Protein AF-A0A969VJ74-F1 (afdb_monomer_lite)

Foldseek 3Di:
DDDDDDPDDDDDDDPDDPLVVLLVVQVVFQQDFDDADVVVRDTHHSVRVNVVVVVVVVVCVVVVHDDD

pLDDT: mean 96.06, std 4.29, range [73.19, 98.56]

Radius of gyration: 17.49 Å; chains: 1; bounding box: 45×25×47 Å

Sequence (68 aa):
MVEYCSPLPDVPLRDVSITERLFEGLMQAADRVMLTDGPSGVALTGAALIDRIRRLAGGLQAEGVGPG

Secondary structure (DSSP, 8-state):
------SSPPPPP-SS-HHHHHHHHHHTTTTSEEEE-TTT--EEEHHHHHHHHHHHHHHHHHTT----

Structure (mmCIF, N/CA/C/O backbone):
data_AF-A0A969VJ74-F1
#
_entry.id   AF-A0A969VJ74-F1
#
loop_
_atom_site.group_PDB
_atom_site.id
_atom_site.type_symbol
_atom_site.label_atom_id
_atom_site.label_alt_id
_atom_site.label_comp_id
_atom_site.label_asym_id
_atom_site.label_entity_id
_atom_site.label_seq_id
_atom_site.pdbx_PDB_ins_code
_atom_site.Cartn_x
_atom_site.Cartn_y
_atom_site.Cartn_z
_atom_site.occupancy
_atom_site.B_iso_or_equiv
_atom_site.auth_seq_id
_atom_site.auth_comp_id
_atom_site.auth_asym_id
_atom_site.auth_atom_id
_atom_site.pdbx_PDB_model_num
ATOM 1 N N . MET A 1 1 ? 21.075 12.685 -34.054 1.00 73.19 1 MET A N 1
ATOM 2 C CA . MET A 1 1 ? 20.178 12.523 -32.893 1.00 73.19 1 MET A CA 1
ATOM 3 C C . MET A 1 1 ? 20.925 11.684 -31.879 1.00 73.19 1 MET A C 1
ATOM 5 O O . MET A 1 1 ? 21.493 10.681 -32.288 1.00 73.19 1 MET A O 1
ATOM 9 N N . VAL A 1 2 ? 21.029 12.139 -30.632 1.00 89.56 2 VAL A N 1
ATOM 10 C CA . VAL A 1 2 ? 21.724 11.403 -29.566 1.00 89.56 2 VAL A CA 1
ATOM 11 C C . VAL A 1 2 ? 20.660 10.872 -28.616 1.00 89.56 2 VAL A C 1
ATOM 13 O O . VAL A 1 2 ? 19.852 11.655 -28.123 1.00 89.56 2 VAL A O 1
ATOM 16 N N . GLU A 1 3 ? 20.647 9.560 -28.403 1.00 90.94 3 GLU A N 1
ATOM 17 C CA . GLU A 1 3 ? 19.830 8.904 -27.383 1.00 90.94 3 GLU A CA 1
ATOM 18 C C . GLU A 1 3 ? 20.666 8.683 -26.123 1.00 90.94 3 GLU A C 1
ATOM 20 O O . GLU A 1 3 ? 21.842 8.323 -26.193 1.00 90.94 3 GLU A O 1
ATOM 25 N N . TYR A 1 4 ? 20.043 8.904 -24.968 1.00 93.88 4 TYR A N 1
ATOM 26 C CA . TYR A 1 4 ? 20.631 8.639 -23.662 1.00 93.88 4 TYR A CA 1
ATOM 27 C C . TYR A 1 4 ? 19.800 7.561 -22.977 1.00 93.88 4 TYR A C 1
ATOM 29 O O . TYR A 1 4 ? 18.627 7.780 -22.677 1.00 93.88 4 TYR A O 1
ATOM 37 N N . CYS A 1 5 ? 20.414 6.407 -22.728 1.00 94.50 5 CYS A N 1
ATOM 38 C CA . CYS A 1 5 ? 19.781 5.290 -22.036 1.00 94.50 5 CYS A CA 1
ATOM 39 C C . CYS A 1 5 ? 20.240 5.218 -20.577 1.00 94.50 5 CYS A C 1
ATOM 41 O O . CYS A 1 5 ? 21.323 5.691 -20.221 1.00 94.50 5 CYS A O 1
ATOM 43 N N . SER A 1 6 ? 19.412 4.597 -19.734 1.00 95.81 6 SER A N 1
ATOM 44 C CA . SER A 1 6 ? 19.806 4.228 -18.373 1.00 95.81 6 SER A CA 1
ATOM 45 C C . SER A 1 6 ? 21.079 3.367 -18.405 1.00 95.81 6 SER A C 1
ATOM 47 O O . SER A 1 6 ? 21.183 2.482 -19.255 1.00 95.81 6 SER A O 1
ATOM 49 N N . PRO A 1 7 ? 22.040 3.570 -17.483 1.00 95.88 7 PRO A N 1
ATOM 50 C CA . PRO A 1 7 ? 23.184 2.669 -17.343 1.00 95.88 7 PRO A CA 1
ATOM 51 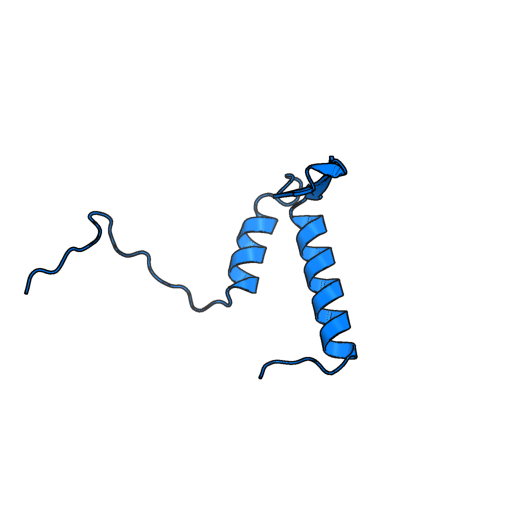C C . PRO A 1 7 ? 22.803 1.342 -16.666 1.00 95.88 7 PRO A C 1
ATOM 53 O O . PRO A 1 7 ? 23.614 0.418 -16.623 1.00 95.88 7 PRO A O 1
ATOM 56 N N . LEU A 1 8 ? 21.601 1.259 -16.087 1.00 97.25 8 LEU A N 1
ATOM 57 C CA . LEU A 1 8 ? 21.083 0.052 -15.455 1.00 97.25 8 LEU A CA 1
ATOM 58 C C . LEU A 1 8 ? 20.310 -0.795 -16.474 1.00 97.25 8 LEU A C 1
ATO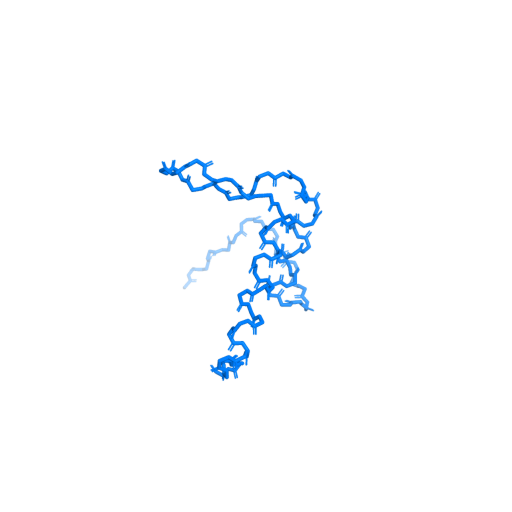M 60 O O . LEU A 1 8 ? 19.645 -0.215 -17.334 1.00 97.25 8 LEU A O 1
ATOM 64 N N . PRO A 1 9 ? 20.343 -2.136 -16.346 1.00 96.50 9 PRO A N 1
ATOM 65 C CA . PRO A 1 9 ? 19.536 -3.023 -17.174 1.00 96.50 9 PRO A CA 1
ATOM 66 C C . PRO A 1 9 ? 18.042 -2.724 -17.064 1.00 96.50 9 PRO A C 1
ATOM 68 O O . PRO A 1 9 ? 17.559 -2.285 -16.015 1.00 96.50 9 PRO A O 1
ATOM 71 N N . ASP A 1 10 ? 17.312 -3.056 -18.125 1.00 95.88 10 ASP A N 1
ATOM 72 C CA . ASP A 1 10 ? 15.856 -3.008 -18.116 1.00 95.88 10 ASP A CA 1
ATOM 73 C C . ASP A 1 10 ? 15.283 -3.934 -17.039 1.00 95.88 10 ASP A C 1
ATOM 75 O O . ASP A 1 10 ? 15.756 -5.053 -16.812 1.00 95.88 10 ASP A O 1
ATOM 79 N N . VAL A 1 11 ? 14.223 -3.467 -16.380 1.00 94.44 11 VAL A N 1
ATOM 80 C CA . VAL A 1 11 ? 13.480 -4.267 -15.408 1.00 94.44 11 VAL A CA 1
ATOM 81 C C . VAL A 1 11 ? 12.343 -4.978 -16.144 1.00 94.44 11 VAL A C 1
ATOM 83 O O . VAL A 1 11 ? 11.500 -4.299 -16.735 1.00 94.44 11 VAL A O 1
ATOM 86 N N . PRO A 1 12 ? 12.271 -6.322 -16.109 1.00 94.88 12 PRO A N 1
ATOM 87 C CA . PRO A 1 12 ? 11.199 -7.049 -16.771 1.00 94.88 12 PRO A CA 1
ATOM 88 C C . PRO A 1 12 ? 9.847 -6.689 -16.151 1.00 94.88 12 PRO A C 1
ATOM 90 O O . PRO A 1 12 ? 9.663 -6.740 -14.930 1.00 94.88 12 PRO A O 1
ATOM 93 N N . LEU A 1 13 ? 8.893 -6.333 -17.008 1.00 93.56 13 LEU A N 1
ATOM 94 C CA . LEU A 1 13 ? 7.529 -6.043 -16.593 1.00 93.56 13 LEU A CA 1
ATOM 95 C C . LEU A 1 13 ? 6.773 -7.344 -16.315 1.00 93.56 13 LEU A C 1
ATOM 97 O O . LEU A 1 13 ? 6.972 -8.359 -16.982 1.00 93.56 13 LEU A O 1
ATOM 101 N N . ARG A 1 14 ? 5.894 -7.296 -15.315 1.00 95.88 14 ARG A N 1
ATOM 102 C CA . ARG A 1 14 ? 4.967 -8.382 -14.993 1.00 95.88 14 ARG A CA 1
ATOM 103 C C . ARG A 1 14 ? 3.570 -8.006 -15.452 1.00 95.88 14 ARG A C 1
ATOM 105 O O . ARG A 1 14 ? 3.188 -6.846 -15.334 1.00 95.88 14 ARG A O 1
ATOM 112 N N . ASP A 1 15 ? 2.817 -9.002 -15.899 1.00 97.19 15 ASP A N 1
ATOM 113 C CA . ASP A 1 15 ? 1.408 -8.860 -16.262 1.00 97.19 15 ASP A CA 1
ATOM 114 C C . ASP A 1 15 ? 0.523 -8.920 -15.006 1.00 97.19 15 ASP A C 1
ATOM 116 O O . ASP A 1 15 ? -0.113 -9.926 -14.704 1.00 97.19 15 ASP A O 1
ATOM 120 N N . VAL A 1 16 ? 0.596 -7.866 -14.192 1.00 97.31 16 VAL A N 1
ATOM 121 C CA . VAL A 1 16 ? -0.229 -7.666 -12.992 1.00 97.31 16 VAL A CA 1
ATOM 122 C C . VAL A 1 16 ? -0.685 -6.216 -12.942 1.00 97.31 16 VAL A C 1
ATOM 124 O O . VAL A 1 16 ? 0.027 -5.311 -13.388 1.00 97.31 16 VAL A O 1
ATOM 127 N N . SER A 1 17 ? -1.848 -5.963 -12.352 1.00 96.25 17 SER A N 1
ATOM 128 C CA . SER A 1 17 ? -2.288 -4.592 -12.112 1.00 96.25 17 SER A CA 1
ATOM 129 C C . SER A 1 17 ? -1.366 -3.881 -11.118 1.00 96.25 17 SER A C 1
ATOM 131 O O . SER A 1 17 ? -0.740 -4.488 -10.241 1.00 96.25 17 SER A O 1
ATOM 133 N N . ILE A 1 18 ? -1.329 -2.549 -11.201 1.00 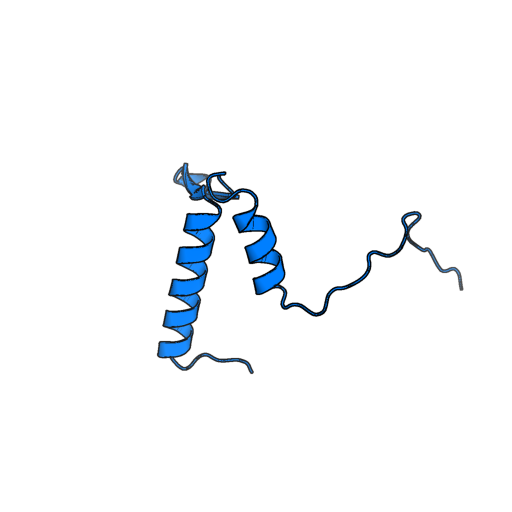95.94 18 ILE A N 1
ATOM 134 C CA . ILE A 1 18 ? -0.607 -1.711 -10.233 1.00 95.94 18 ILE A CA 1
ATOM 135 C C . ILE A 1 18 ? -1.095 -2.001 -8.804 1.00 95.94 18 ILE A C 1
ATOM 137 O O . ILE A 1 18 ? -0.287 -2.063 -7.878 1.00 95.94 18 ILE A O 1
ATOM 141 N N . THR A 1 19 ? -2.400 -2.224 -8.619 1.00 96.62 19 THR A N 1
ATOM 142 C CA . THR A 1 19 ? -2.993 -2.529 -7.312 1.00 96.62 19 THR A CA 1
ATOM 143 C C . THR A 1 19 ? -2.530 -3.879 -6.767 1.00 96.62 19 THR A C 1
ATOM 145 O O . THR A 1 19 ? -2.147 -3.950 -5.600 1.00 96.62 19 THR A O 1
ATOM 148 N N . GLU A 1 20 ? -2.495 -4.934 -7.586 1.00 97.94 20 GLU A N 1
ATOM 149 C CA . GLU A 1 20 ? -1.948 -6.236 -7.172 1.00 97.94 20 GLU A CA 1
ATOM 150 C C . GLU A 1 20 ? -0.471 -6.112 -6.801 1.00 97.94 20 GLU A C 1
ATOM 152 O O . GLU A 1 20 ? -0.067 -6.519 -5.710 1.00 97.94 20 GLU A O 1
ATOM 157 N N . ARG A 1 21 ? 0.326 -5.452 -7.654 1.00 97.12 21 ARG A N 1
ATOM 158 C CA . ARG A 1 21 ? 1.752 -5.217 -7.398 1.00 97.12 21 ARG A CA 1
ATOM 159 C C . ARG A 1 21 ? 1.995 -4.454 -6.096 1.00 97.12 21 ARG A C 1
ATOM 161 O O . ARG A 1 21 ? 2.960 -4.751 -5.383 1.00 97.12 21 ARG A O 1
ATOM 168 N N . LEU A 1 22 ? 1.162 -3.456 -5.807 1.00 97.25 22 LEU A N 1
ATOM 169 C CA . LEU A 1 22 ? 1.207 -2.680 -4.572 1.00 97.25 22 LEU A CA 1
ATOM 170 C C . LEU A 1 22 ? 0.880 -3.564 -3.364 1.00 97.25 22 LEU A C 1
ATOM 172 O O . LEU A 1 22 ? 1.613 -3.539 -2.376 1.00 97.25 22 LEU A O 1
ATOM 176 N N . PHE A 1 23 ? -0.182 -4.368 -3.445 1.00 98.25 23 PHE A N 1
ATOM 177 C CA . PHE A 1 23 ? -0.604 -5.245 -2.351 1.00 98.25 23 PHE A CA 1
ATOM 178 C C . PHE A 1 23 ? 0.436 -6.313 -2.023 1.00 98.25 23 PHE A C 1
ATOM 180 O O . PHE A 1 23 ? 0.683 -6.555 -0.844 1.00 98.25 23 PHE A O 1
ATOM 187 N N . GLU A 1 24 ? 1.106 -6.888 -3.024 1.00 97.56 24 GLU A N 1
ATOM 188 C CA . GLU A 1 24 ? 2.247 -7.783 -2.799 1.00 97.56 24 GLU A CA 1
ATOM 189 C C . GLU A 1 24 ? 3.334 -7.108 -1.945 1.00 97.56 24 GLU A C 1
ATOM 191 O O . GLU A 1 24 ? 3.817 -7.694 -0.979 1.00 97.56 24 GLU A O 1
ATOM 196 N N . GLY A 1 25 ? 3.698 -5.860 -2.267 1.00 96.44 25 GLY A N 1
ATOM 197 C CA . GLY A 1 25 ? 4.714 -5.110 -1.521 1.00 96.44 25 GLY A CA 1
ATOM 198 C C . GLY A 1 25 ? 4.276 -4.754 -0.098 1.00 96.44 25 GLY A C 1
ATOM 199 O O . GLY A 1 25 ? 5.059 -4.884 0.839 1.00 96.44 25 GLY A O 1
ATOM 200 N N . LEU A 1 26 ? 3.017 -4.351 0.081 1.00 97.88 26 LEU A N 1
ATOM 201 C CA . LEU A 1 26 ? 2.462 -4.031 1.399 1.00 97.88 26 LEU A CA 1
ATOM 202 C C . LEU A 1 26 ? 2.358 -5.274 2.296 1.00 97.88 26 LEU A C 1
ATOM 204 O O . LEU A 1 26 ? 2.631 -5.184 3.492 1.00 97.88 26 LEU A O 1
ATOM 208 N N . MET A 1 27 ? 2.020 -6.437 1.732 1.00 97.69 27 MET A N 1
ATOM 209 C CA . MET A 1 27 ? 1.911 -7.690 2.487 1.00 97.69 27 MET A CA 1
ATOM 210 C C . MET A 1 27 ? 3.259 -8.267 2.918 1.00 97.69 27 MET A C 1
ATOM 212 O O . MET A 1 27 ? 3.323 -8.913 3.961 1.00 97.69 27 MET A O 1
ATOM 216 N N . GLN A 1 28 ? 4.346 -7.999 2.185 1.00 97.62 28 GLN A N 1
ATOM 217 C CA . GLN A 1 28 ? 5.699 -8.392 2.610 1.00 97.62 28 GLN A CA 1
ATOM 218 C C . GLN A 1 28 ? 6.113 -7.765 3.951 1.00 97.62 28 GLN A C 1
ATOM 220 O O . GLN A 1 28 ? 6.998 -8.285 4.626 1.00 97.62 28 GLN A O 1
ATOM 225 N N . ALA A 1 29 ? 5.477 -6.660 4.348 1.00 94.38 29 ALA A N 1
ATOM 226 C CA . ALA A 1 29 ? 5.720 -5.978 5.612 1.00 94.38 29 ALA A CA 1
ATOM 227 C C . ALA A 1 29 ? 4.394 -5.511 6.237 1.00 94.38 29 ALA A C 1
ATOM 229 O O . ALA A 1 29 ? 4.224 -4.338 6.569 1.00 94.38 29 ALA A O 1
ATOM 230 N N . ALA A 1 30 ? 3.455 -6.449 6.385 1.00 97.75 30 ALA A N 1
ATOM 231 C CA . ALA A 1 30 ? 2.073 -6.186 6.785 1.00 97.75 30 ALA A CA 1
ATOM 232 C C . ALA A 1 30 ? 1.934 -5.367 8.083 1.00 97.75 30 ALA A C 1
ATOM 234 O O . ALA A 1 30 ? 1.086 -4.476 8.143 1.00 97.75 30 ALA A O 1
ATOM 235 N N . ASP A 1 31 ? 2.785 -5.614 9.082 1.00 98.25 31 ASP A N 1
ATOM 236 C CA . ASP A 1 31 ? 2.741 -4.938 10.389 1.00 98.25 31 ASP A CA 1
ATOM 237 C C . ASP A 1 31 ? 3.559 -3.639 10.442 1.00 98.25 31 ASP A C 1
ATOM 239 O O . ASP A 1 31 ? 3.486 -2.880 11.409 1.00 98.25 31 ASP A O 1
ATOM 243 N N . ARG A 1 32 ? 4.346 -3.345 9.401 1.00 98.31 32 ARG A N 1
ATOM 244 C CA . ARG A 1 32 ? 5.161 -2.129 9.345 1.00 98.31 32 ARG A CA 1
ATOM 245 C C . ARG A 1 32 ? 4.292 -0.939 8.952 1.00 98.31 32 ARG A C 1
ATOM 247 O O . ARG A 1 32 ? 3.469 -1.035 8.044 1.00 98.31 32 ARG A O 1
ATOM 254 N N . VAL A 1 33 ? 4.518 0.201 9.605 1.00 98.00 33 VAL A N 1
ATOM 255 C CA . VAL A 1 33 ? 3.898 1.481 9.234 1.00 98.00 33 VAL A CA 1
ATOM 256 C C . VAL A 1 33 ? 4.339 1.885 7.825 1.00 98.00 33 VAL A C 1
ATOM 258 O O . VAL A 1 33 ? 5.537 1.992 7.556 1.00 98.00 33 VAL A O 1
ATOM 261 N N . MET A 1 34 ? 3.363 2.106 6.944 1.00 96.81 34 MET A N 1
ATOM 262 C CA . MET A 1 34 ? 3.557 2.476 5.534 1.00 96.81 34 MET A CA 1
ATOM 263 C C . MET A 1 34 ? 3.107 3.900 5.233 1.00 96.81 34 MET A C 1
ATOM 265 O O . MET A 1 34 ? 3.634 4.530 4.321 1.00 96.81 34 MET A O 1
ATOM 269 N N . LEU A 1 35 ? 2.138 4.409 5.995 1.00 96.62 35 LEU A N 1
ATOM 270 C CA . LEU A 1 35 ? 1.621 5.760 5.841 1.00 96.62 35 LEU A CA 1
ATOM 271 C C . LEU A 1 35 ? 1.441 6.392 7.215 1.00 96.62 35 LEU A C 1
ATOM 273 O O . LEU A 1 35 ? 0.786 5.804 8.073 1.00 96.62 35 LEU A O 1
ATOM 277 N N . THR A 1 36 ? 1.978 7.595 7.388 1.00 97.69 36 THR A N 1
ATOM 278 C CA . THR A 1 36 ? 1.754 8.419 8.575 1.00 97.69 36 THR A CA 1
ATOM 279 C C . THR A 1 36 ? 1.191 9.756 8.135 1.00 97.69 36 THR A C 1
ATOM 281 O O . THR A 1 36 ? 1.786 10.438 7.302 1.00 97.69 36 THR A O 1
ATOM 284 N N . ASP A 1 37 ? 0.056 10.135 8.706 1.00 96.38 37 ASP A N 1
ATOM 285 C CA . ASP A 1 37 ? -0.458 11.491 8.610 1.00 96.38 37 ASP A CA 1
ATOM 286 C C . ASP A 1 37 ? 0.301 12.382 9.601 1.00 96.38 37 ASP A C 1
ATOM 288 O O . ASP A 1 37 ? 0.174 12.227 10.814 1.00 96.38 37 ASP A O 1
ATOM 292 N N . GLY A 1 38 ? 1.139 13.284 9.085 1.00 96.31 38 GLY A N 1
ATOM 293 C CA . GLY A 1 38 ? 2.069 14.081 9.892 1.00 96.31 38 GLY A CA 1
ATOM 294 C C . GLY A 1 38 ? 1.391 14.933 10.975 1.00 96.31 38 GLY A C 1
ATOM 295 O O . GLY A 1 38 ? 1.799 14.846 12.132 1.00 96.31 38 GLY A O 1
ATOM 296 N N . PRO A 1 39 ? 0.361 15.734 10.646 1.00 97.50 39 PRO A N 1
ATOM 297 C CA . PRO A 1 39 ? -0.333 16.572 11.622 1.00 97.50 39 PRO A CA 1
ATOM 298 C C . PRO A 1 39 ? -1.040 15.808 12.749 1.00 97.50 39 PRO A C 1
ATOM 300 O O . PRO A 1 39 ? -0.970 16.236 13.898 1.00 97.50 39 PRO A O 1
ATOM 303 N N . SER A 1 40 ? -1.732 14.702 12.446 1.00 95.69 40 SER A N 1
ATOM 304 C CA . SER A 1 40 ? -2.480 13.936 13.459 1.00 95.69 40 SER A CA 1
ATOM 305 C C . SER A 1 40 ? -1.654 12.841 14.139 1.00 95.69 40 SER A C 1
ATOM 307 O O . SER A 1 40 ? -2.049 12.329 15.185 1.00 95.69 40 SER A O 1
ATOM 309 N N . GLY A 1 41 ? -0.530 12.445 13.538 1.00 96.25 41 GLY A N 1
ATOM 310 C CA . GLY A 1 41 ? 0.269 11.298 13.958 1.00 96.25 41 GLY A CA 1
ATOM 311 C C . GLY A 1 41 ? -0.371 9.940 13.650 1.00 96.25 41 GLY A C 1
ATOM 312 O O . GLY A 1 41 ? 0.189 8.912 14.029 1.00 96.25 41 GLY A O 1
ATOM 313 N N . VAL A 1 42 ? -1.527 9.897 12.974 1.00 97.12 42 VAL A N 1
ATOM 314 C CA . VAL A 1 42 ? -2.192 8.636 12.622 1.00 97.12 42 VAL A CA 1
ATOM 315 C C . VAL A 1 42 ? -1.303 7.835 11.677 1.00 97.12 42 VAL A C 1
ATOM 317 O O . VAL A 1 42 ? -0.936 8.303 10.603 1.00 97.12 42 VAL A O 1
ATOM 320 N N . ALA A 1 43 ? -1.001 6.599 12.062 1.00 97.69 43 ALA A N 1
ATOM 321 C CA . ALA A 1 43 ? -0.186 5.675 11.290 1.00 97.69 43 ALA A CA 1
ATOM 322 C C . ALA A 1 43 ? -1.015 4.477 10.812 1.00 97.69 43 ALA A C 1
ATOM 324 O O . ALA A 1 43 ? -1.849 3.947 11.547 1.00 97.69 43 ALA A O 1
ATOM 325 N N . LEU A 1 44 ? -0.763 4.027 9.585 1.00 98.00 44 LEU A N 1
ATOM 326 C CA . LEU A 1 44 ? -1.348 2.822 9.009 1.00 98.00 44 LEU A CA 1
ATOM 327 C C . LEU A 1 44 ? -0.253 1.814 8.702 1.00 98.00 44 LEU A C 1
ATOM 329 O O . LEU A 1 44 ? 0.726 2.125 8.016 1.00 98.00 44 LEU A O 1
ATOM 333 N N . THR A 1 45 ? -0.453 0.590 9.180 1.00 98.56 45 THR A N 1
ATOM 334 C CA . THR A 1 45 ? 0.346 -0.561 8.765 1.00 98.56 45 THR A CA 1
ATOM 335 C C . THR A 1 45 ? -0.004 -0.979 7.336 1.00 98.56 45 THR A C 1
ATOM 337 O O . THR A 1 45 ? -1.045 -0.579 6.803 1.00 98.56 45 THR A O 1
ATOM 340 N N . GLY A 1 46 ? 0.842 -1.798 6.704 1.00 98.31 46 GLY A N 1
ATOM 341 C CA . GLY A 1 46 ? 0.560 -2.364 5.381 1.00 98.31 46 GLY A CA 1
ATOM 342 C C . GLY A 1 46 ? -0.801 -3.069 5.320 1.00 98.31 46 GLY A C 1
ATOM 343 O O . GLY A 1 46 ? -1.599 -2.790 4.424 1.00 98.31 46 GLY A O 1
ATOM 344 N N . ALA A 1 47 ? -1.118 -3.897 6.320 1.00 98.50 47 ALA A N 1
ATOM 345 C CA . ALA A 1 47 ? -2.410 -4.577 6.417 1.00 98.50 47 ALA A CA 1
ATOM 346 C C . ALA A 1 47 ? -3.585 -3.596 6.581 1.00 98.50 47 ALA A C 1
ATOM 348 O O . ALA A 1 47 ? -4.594 -3.719 5.883 1.00 98.50 47 ALA A O 1
ATOM 349 N N . ALA A 1 48 ? -3.450 -2.592 7.455 1.00 98.31 48 ALA A N 1
ATOM 350 C CA . ALA A 1 48 ? -4.496 -1.592 7.680 1.00 98.31 48 ALA A CA 1
ATOM 351 C C . ALA A 1 48 ? -4.758 -0.730 6.432 1.00 98.31 48 ALA A C 1
ATOM 353 O O . ALA A 1 48 ? -5.899 -0.357 6.150 1.00 98.31 48 ALA A O 1
ATOM 354 N N . LEU A 1 49 ? -3.709 -0.426 5.663 1.00 98.00 49 LEU A N 1
ATOM 355 C CA . LEU A 1 49 ? -3.833 0.299 4.404 1.00 98.00 49 LEU A CA 1
ATOM 356 C C . LEU A 1 49 ? -4.574 -0.532 3.345 1.00 98.00 49 LEU A C 1
ATOM 358 O O . LEU A 1 49 ? -5.478 -0.005 2.698 1.00 98.00 49 LEU A O 1
ATOM 362 N N . ILE A 1 50 ? -4.252 -1.823 3.199 1.00 98.44 50 ILE A N 1
ATOM 363 C CA . ILE A 1 50 ? -4.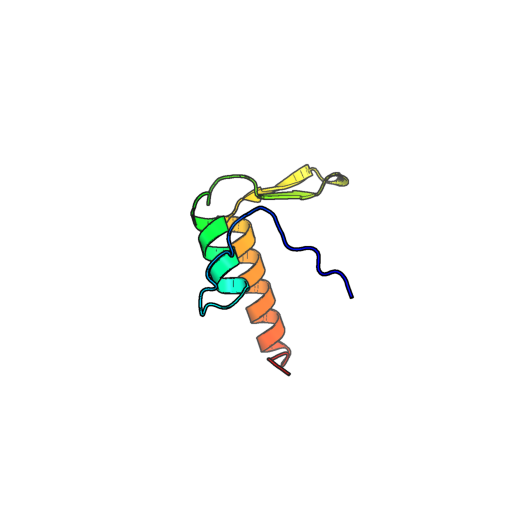959 -2.726 2.271 1.00 98.44 50 ILE A CA 1
ATOM 364 C C . ILE A 1 50 ? -6.451 -2.806 2.614 1.00 98.44 50 ILE A C 1
ATOM 366 O O . ILE A 1 50 ? -7.288 -2.681 1.718 1.00 98.44 50 ILE A O 1
ATOM 370 N N . ASP A 1 51 ? -6.795 -2.985 3.894 1.00 98.44 51 ASP A N 1
ATOM 371 C CA . ASP A 1 51 ? -8.191 -3.028 4.348 1.00 98.44 51 ASP A CA 1
ATOM 372 C C . ASP A 1 51 ? -8.941 -1.739 3.974 1.00 98.44 51 ASP A C 1
ATOM 374 O O . ASP A 1 51 ? -10.009 -1.791 3.358 1.00 98.44 51 ASP A O 1
ATOM 378 N N . ARG A 1 52 ? -8.344 -0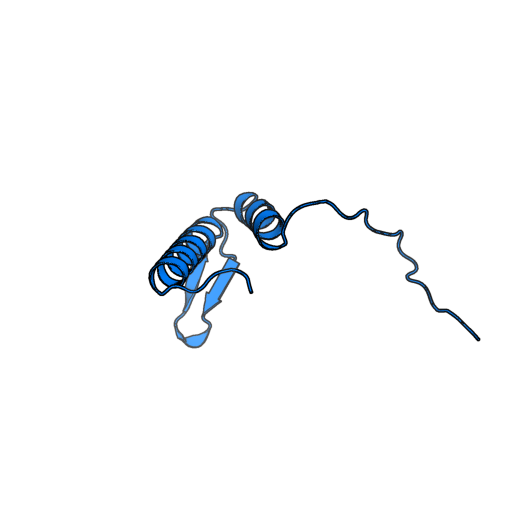.568 4.233 1.00 97.75 52 ARG A N 1
ATOM 379 C CA . ARG A 1 52 ? -8.927 0.728 3.852 1.00 97.75 52 ARG A CA 1
ATOM 380 C C . ARG A 1 52 ? -9.113 0.886 2.344 1.00 97.75 52 ARG A C 1
ATOM 382 O O . ARG A 1 52 ? -10.172 1.350 1.925 1.00 97.75 52 ARG A O 1
ATOM 389 N N . ILE A 1 53 ? -8.133 0.482 1.533 1.00 97.88 53 ILE A N 1
ATOM 390 C CA . ILE A 1 53 ? -8.239 0.537 0.065 1.00 97.88 53 ILE A CA 1
ATOM 391 C C . ILE A 1 53 ? -9.401 -0.339 -0.417 1.00 97.88 53 ILE A C 1
ATOM 393 O O . ILE A 1 53 ? -10.205 0.105 -1.234 1.00 97.88 53 ILE A O 1
ATOM 397 N N . ARG A 1 54 ? -9.539 -1.559 0.117 1.00 98.19 54 ARG A N 1
ATOM 398 C CA . ARG A 1 54 ? -10.637 -2.470 -0.246 1.00 98.19 54 ARG A CA 1
ATOM 399 C C . ARG A 1 54 ? -12.003 -1.914 0.144 1.00 98.19 54 ARG A C 1
ATOM 401 O O . ARG A 1 54 ? -12.932 -1.996 -0.654 1.00 98.19 54 ARG A O 1
ATOM 408 N N . ARG A 1 55 ? -12.124 -1.320 1.335 1.00 98.50 55 ARG A N 1
ATOM 409 C CA . ARG A 1 55 ? -13.366 -0.666 1.782 1.00 98.50 55 ARG A CA 1
ATOM 410 C C . ARG A 1 55 ? -13.748 0.499 0.879 1.00 98.50 55 ARG A C 1
ATOM 412 O O . ARG A 1 55 ? -14.907 0.596 0.490 1.00 98.50 55 ARG A O 1
ATOM 419 N N . LEU A 1 56 ? -12.781 1.346 0.521 1.00 97.81 56 LEU A N 1
ATOM 420 C CA . LEU A 1 56 ? -13.012 2.452 -0.405 1.00 97.81 56 LEU A CA 1
ATOM 421 C C . LEU A 1 56 ? -13.466 1.938 -1.775 1.00 97.81 56 LEU A C 1
ATOM 423 O O . LEU A 1 56 ? -14.479 2.402 -2.282 1.00 97.81 56 LEU A O 1
ATOM 427 N N . ALA A 1 57 ? -12.760 0.958 -2.344 1.00 97.06 57 ALA A N 1
ATOM 428 C CA . ALA A 1 57 ? -13.120 0.367 -3.631 1.00 97.06 57 ALA A CA 1
ATOM 429 C C . ALA A 1 57 ? -14.531 -0.246 -3.612 1.00 97.06 57 ALA A C 1
ATOM 431 O O . ALA A 1 57 ? -15.306 -0.032 -4.539 1.00 97.06 57 ALA A O 1
ATOM 432 N N . GLY A 1 58 ? -14.893 -0.951 -2.535 1.00 97.50 58 GLY A N 1
ATOM 433 C CA . GLY A 1 58 ? -16.246 -1.481 -2.352 1.00 97.50 58 GLY A CA 1
ATOM 434 C C . GLY A 1 58 ? -17.312 -0.384 -2.269 1.00 97.50 58 GLY A C 1
ATOM 435 O O . GLY A 1 58 ? -18.377 -0.529 -2.861 1.00 97.50 58 GLY A O 1
ATOM 436 N N . GLY A 1 59 ? -17.016 0.728 -1.588 1.00 98.25 59 GLY A N 1
ATOM 437 C CA . GLY A 1 59 ? -17.899 1.896 -1.534 1.00 98.25 59 GLY A CA 1
ATOM 438 C C . GLY A 1 59 ? -18.081 2.559 -2.899 1.00 98.25 59 GLY A C 1
ATOM 439 O O . GLY A 1 59 ? -19.207 2.788 -3.319 1.00 98.25 59 GL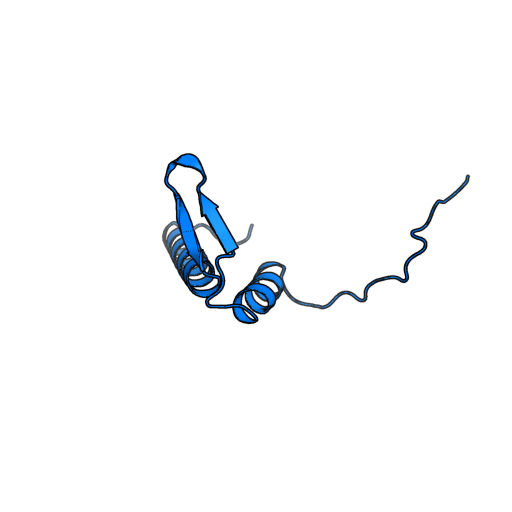Y A O 1
ATOM 440 N N . LEU A 1 60 ? -16.990 2.792 -3.633 1.00 97.81 60 LEU A N 1
ATOM 441 C CA . LEU A 1 60 ? -17.039 3.333 -4.997 1.00 97.81 60 LEU A CA 1
ATOM 442 C C . LEU A 1 60 ? -17.887 2.453 -5.922 1.00 97.81 60 LEU A C 1
ATOM 444 O O . LEU A 1 60 ? -18.742 2.960 -6.643 1.00 97.81 60 LEU A O 1
ATOM 448 N N . GLN A 1 61 ? -17.704 1.134 -5.843 1.00 98.00 61 GLN A N 1
ATOM 449 C CA . GLN A 1 61 ? -18.511 0.184 -6.600 1.00 98.00 61 GLN A CA 1
ATOM 450 C C . GLN A 1 61 ? -20.002 0.271 -6.239 1.00 98.00 61 GLN A C 1
ATOM 452 O O . GLN A 1 61 ? -20.842 0.183 -7.136 1.00 98.00 61 GLN A O 1
ATOM 457 N N . ALA A 1 62 ? -20.336 0.436 -4.955 1.00 98.31 62 ALA A N 1
ATOM 458 C CA . ALA A 1 62 ? -21.716 0.599 -4.497 1.00 98.31 62 ALA A CA 1
ATOM 459 C C . ALA A 1 62 ? -22.355 1.902 -5.011 1.00 98.31 62 ALA A C 1
ATOM 461 O O . ALA A 1 62 ? -23.536 1.908 -5.344 1.00 98.31 62 ALA A O 1
ATOM 462 N N . GLU A 1 63 ? -21.559 2.961 -5.165 1.00 98.12 63 GLU A N 1
ATOM 463 C CA . GLU A 1 63 ? -21.969 4.240 -5.764 1.00 98.12 63 GLU A CA 1
ATOM 464 C C . GLU A 1 63 ? -21.975 4.220 -7.307 1.00 98.12 63 GLU A C 1
ATOM 466 O O . GLU A 1 63 ? -22.157 5.250 -7.953 1.00 98.12 63 GLU A O 1
ATOM 471 N N . GLY A 1 64 ? -21.775 3.053 -7.929 1.00 97.94 64 GLY A N 1
ATOM 472 C CA . GLY A 1 64 ? -21.815 2.895 -9.385 1.00 97.94 64 GLY A CA 1
ATOM 473 C C . GLY A 1 64 ? -20.548 3.355 -10.111 1.00 97.94 64 GLY A C 1
ATOM 474 O O . GLY A 1 64 ? -20.557 3.466 -11.336 1.00 97.94 64 GLY A O 1
ATOM 475 N N . VAL A 1 65 ? -19.451 3.595 -9.389 1.00 97.25 65 VAL A N 1
ATOM 476 C CA . VAL A 1 65 ? -18.149 3.914 -9.981 1.00 97.25 65 VAL A CA 1
ATOM 477 C C . VAL A 1 65 ? -17.421 2.615 -10.325 1.00 97.25 65 VAL A C 1
ATOM 479 O O . VAL A 1 65 ? -17.109 1.808 -9.449 1.00 97.25 65 VAL A O 1
ATOM 482 N N . GLY A 1 66 ? -17.136 2.425 -11.611 1.00 92.44 66 GLY A N 1
ATOM 483 C CA . GLY A 1 66 ? -16.395 1.283 -12.144 1.00 92.44 66 GLY A CA 1
ATOM 484 C C . GLY A 1 66 ? -15.318 1.713 -13.145 1.00 92.44 66 GLY A C 1
ATOM 485 O O . GLY A 1 66 ? -15.113 2.909 -13.349 1.00 92.44 66 GLY A O 1
ATOM 486 N N . PRO A 1 67 ? -14.615 0.751 -13.763 1.00 89.31 67 PRO A N 1
ATOM 487 C CA . PRO A 1 67 ? -13.648 1.033 -14.821 1.00 89.31 67 PRO A CA 1
ATOM 488 C C . PRO A 1 67 ? -14.300 1.793 -15.987 1.00 89.31 67 PRO A C 1
ATOM 490 O O . PRO A 1 67 ? -15.382 1.406 -16.430 1.00 89.31 67 PRO A O 1
ATOM 493 N N . GLY A 1 68 ? -13.641 2.838 -16.494 1.00 75.12 68 GLY A N 1
ATOM 494 C CA . GLY A 1 68 ? -14.147 3.662 -17.596 1.00 75.12 68 GLY A CA 1
ATOM 495 C C . GLY A 1 68 ? -13.201 4.789 -17.959 1.00 75.12 68 GLY A C 1
ATOM 496 O O . GLY A 1 68 ? -12.870 5.572 -17.044 1.00 75.12 68 GLY A O 1
#